Protein AF-A0A8T7HSV2-F1 (afdb_monomer_lite)

Foldseek 3Di:
DLVVVCVVVVHDSVVSVVVLVVCVVVQQKDWDWDPDDVPPDTDIDIDGNFDKDWDWDDDVPDIDIDIDGDDQVNLLLCCLVPPPDPVLSVLSVVLVVLCVVVVVQFQFWKDFPSEIETEGDPVCVVVSCVSCPPGRYHYDYPVVVVVDDDTIGTSGHPVVGPDD

Secondary structure (DSSP, 8-state):
-HHHHHHHTTS-HHHHHHHHHHHHHTTSEEEEE-S--TTS---EEEEESS-EEEEEEEETTEEEEEEEE--HHHHHHHHHHHHS-HHHHHHHHHHHHHHGGGGGG-SEEEEETTEEEEE--GGGHHHHHHHTTTS-EEEE-HHHHHH--SS-EEEE-GGGGT--

Radius of gyration: 20.5 Å; chains: 1; bounding box: 45×42×56 Å

Structure (mmCIF, N/CA/C/O backbone):
data_AF-A0A8T7HSV2-F1
#
_entry.id   AF-A0A8T7HSV2-F1
#
loop_
_atom_site.group_PDB
_atom_site.id
_atom_site.type_symbol
_atom_site.label_atom_id
_atom_site.label_alt_id
_atom_site.label_comp_id
_atom_site.label_asym_id
_atom_site.label_entity_id
_atom_site.label_seq_id
_atom_site.pdbx_PDB_ins_code
_atom_site.Cartn_x
_atom_site.Cartn_y
_atom_site.Cartn_z
_atom_site.occupancy
_atom_site.B_iso_or_equiv
_atom_site.auth_seq_id
_atom_site.auth_comp_id
_atom_site.auth_asym_id
_atom_site.auth_atom_id
_atom_site.pdbx_PDB_model_num
ATOM 1 N N . SER A 1 1 ? 4.055 11.248 -20.568 1.00 85.75 1 SER A N 1
ATOM 2 C CA . SER A 1 1 ? 3.949 10.805 -21.980 1.00 85.75 1 SER A CA 1
ATOM 3 C C . SER A 1 1 ? 5.275 10.186 -22.446 1.00 85.75 1 SER A C 1
ATOM 5 O O . SER A 1 1 ? 6.285 10.426 -21.788 1.00 85.75 1 SER A O 1
ATOM 7 N N . PRO A 1 2 ? 5.335 9.401 -23.546 1.00 88.00 2 PRO A N 1
ATOM 8 C CA . PRO A 1 2 ? 6.592 8.801 -24.026 1.00 88.00 2 PRO A CA 1
ATOM 9 C C . PRO A 1 2 ? 7.698 9.819 -24.330 1.00 88.00 2 PRO A C 1
ATOM 11 O O . PRO A 1 2 ? 8.870 9.543 -24.103 1.00 88.00 2 PRO A O 1
ATOM 14 N N . LEU A 1 3 ? 7.323 11.009 -24.812 1.00 89.75 3 LEU A N 1
ATOM 15 C CA . LEU A 1 3 ? 8.262 12.095 -25.094 1.00 89.75 3 LEU A CA 1
ATOM 16 C C . LEU A 1 3 ? 8.893 12.651 -23.810 1.00 89.75 3 LEU A C 1
ATOM 18 O O . LEU A 1 3 ? 10.105 12.817 -23.748 1.00 89.75 3 LEU A O 1
ATOM 22 N N . GLU A 1 4 ? 8.086 12.896 -22.776 1.00 89.75 4 GLU A N 1
ATOM 23 C CA . GLU A 1 4 ? 8.581 13.360 -21.469 1.00 89.75 4 GLU A CA 1
ATOM 24 C C . GLU A 1 4 ? 9.529 12.337 -20.833 1.00 89.75 4 GLU A C 1
ATOM 26 O O . GLU A 1 4 ? 10.600 12.697 -20.351 1.00 89.75 4 GLU A O 1
ATOM 31 N N . LEU A 1 5 ? 9.167 11.051 -20.884 1.00 90.44 5 LEU A N 1
ATOM 32 C CA . LEU A 1 5 ? 10.012 9.968 -20.380 1.00 90.44 5 LEU A CA 1
ATOM 33 C C . LEU A 1 5 ? 11.335 9.866 -21.153 1.00 90.44 5 LEU A C 1
ATOM 35 O O . LEU A 1 5 ? 12.378 9.652 -20.543 1.00 90.44 5 LEU A O 1
ATOM 39 N N . ALA A 1 6 ? 11.316 10.070 -22.472 1.00 94.00 6 ALA A N 1
ATOM 40 C CA . ALA A 1 6 ? 12.520 10.055 -23.300 1.00 94.00 6 ALA A CA 1
ATOM 41 C C . ALA A 1 6 ? 13.502 11.174 -22.917 1.00 94.00 6 ALA A C 1
ATOM 43 O O . ALA A 1 6 ? 14.703 10.923 -22.810 1.00 94.00 6 ALA A O 1
ATOM 44 N N . ILE A 1 7 ? 12.986 12.377 -22.638 1.00 94.75 7 ILE A N 1
ATOM 45 C CA . ILE A 1 7 ? 13.780 13.516 -22.155 1.00 94.75 7 ILE A CA 1
ATOM 46 C C . ILE A 1 7 ? 14.403 13.194 -20.790 1.00 94.75 7 ILE A C 1
ATOM 48 O O . ILE A 1 7 ? 15.611 13.350 -20.617 1.00 94.75 7 ILE A O 1
ATOM 52 N N . LEU A 1 8 ? 13.603 12.698 -19.839 1.00 94.94 8 LEU A N 1
ATOM 53 C CA . LEU A 1 8 ? 14.066 12.363 -18.486 1.00 94.94 8 LEU A CA 1
ATOM 54 C C . LEU A 1 8 ? 15.126 11.255 -18.483 1.00 94.94 8 LEU A C 1
ATOM 56 O O . LEU A 1 8 ? 16.130 11.357 -17.782 1.00 94.94 8 LEU A O 1
ATOM 60 N N . MET A 1 9 ? 14.920 10.208 -19.281 1.00 94.12 9 MET A N 1
ATOM 61 C CA . MET A 1 9 ? 15.812 9.045 -19.348 1.00 94.12 9 MET A CA 1
ATOM 62 C C . MET A 1 9 ? 16.979 9.228 -20.326 1.00 94.12 9 MET A C 1
ATOM 64 O O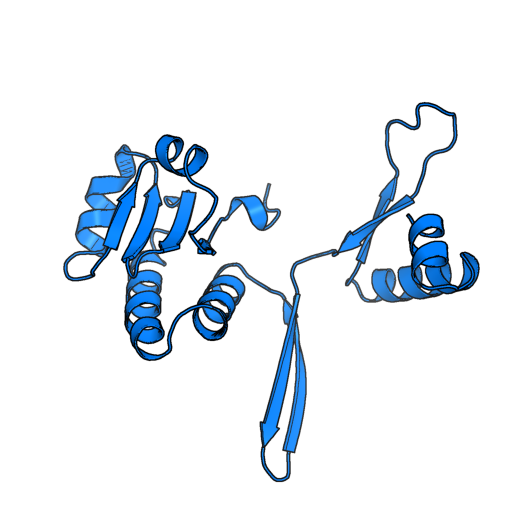 . MET A 1 9 ? 17.769 8.302 -20.500 1.00 94.12 9 MET A O 1
ATOM 68 N N . LYS A 1 10 ? 17.093 10.400 -20.971 1.00 96.00 10 LYS A N 1
ATOM 69 C CA . LYS A 1 10 ? 18.120 10.711 -21.981 1.00 96.00 10 LYS A CA 1
ATOM 70 C C . LYS A 1 10 ? 18.202 9.642 -23.082 1.00 96.00 10 LYS A C 1
ATOM 72 O O . LYS A 1 10 ? 19.278 9.168 -23.434 1.00 96.00 10 LYS A O 1
ATOM 77 N N . THR A 1 11 ? 17.051 9.241 -23.617 1.00 96.81 11 THR A N 1
ATOM 78 C CA . THR A 1 11 ? 16.947 8.225 -24.677 1.00 96.81 11 THR A CA 1
ATOM 79 C C . THR A 1 11 ? 15.947 8.651 -25.756 1.00 96.81 11 THR A C 1
ATOM 81 O O . THR A 1 11 ? 15.381 9.740 -25.695 1.00 96.81 11 THR A O 1
ATOM 84 N N . THR A 1 12 ? 15.735 7.827 -26.786 1.00 95.88 12 THR A N 1
ATOM 85 C CA . THR A 1 12 ? 14.808 8.154 -27.878 1.00 95.88 12 THR A CA 1
ATOM 86 C C . THR A 1 12 ? 13.362 7.821 -27.510 1.00 95.88 12 THR A C 1
ATOM 88 O O . THR A 1 12 ? 13.076 6.850 -26.805 1.00 95.88 12 THR A O 1
ATOM 91 N N . SER A 1 13 ? 12.415 8.597 -28.043 1.00 92.94 13 SER A N 1
ATOM 92 C CA . SER A 1 13 ? 10.981 8.318 -27.888 1.00 92.94 13 SER A CA 1
ATOM 93 C C . SER A 1 13 ? 10.583 6.961 -28.474 1.00 92.94 13 SER A C 1
ATOM 95 O O . SER A 1 13 ? 9.681 6.313 -27.944 1.00 92.94 13 SER A O 1
ATOM 97 N N . ALA A 1 14 ? 11.274 6.503 -29.523 1.00 93.69 14 ALA A N 1
ATOM 98 C CA . ALA A 1 14 ? 11.092 5.177 -30.104 1.00 93.69 14 ALA A CA 1
ATOM 99 C C . ALA A 1 14 ? 11.465 4.065 -29.109 1.00 93.69 14 ALA A C 1
ATOM 101 O O . ALA A 1 14 ? 10.667 3.153 -28.908 1.00 93.69 14 ALA A O 1
ATOM 102 N N . ASN A 1 15 ? 12.615 4.180 -28.430 1.00 95.62 15 ASN A N 1
ATOM 103 C CA . ASN A 1 15 ? 13.043 3.218 -27.411 1.00 95.62 15 ASN A CA 1
ATOM 104 C C . ASN A 1 15 ? 12.057 3.172 -26.231 1.00 95.62 15 ASN A C 1
ATOM 106 O O . ASN A 1 15 ? 11.583 2.101 -25.860 1.00 95.62 15 ASN A O 1
ATOM 110 N N . ILE A 1 16 ? 11.651 4.336 -25.706 1.00 95.88 16 ILE A N 1
ATOM 111 C CA . ILE A 1 16 ? 10.624 4.404 -24.652 1.00 95.88 16 ILE A CA 1
ATOM 112 C C . ILE A 1 16 ? 9.305 3.778 -25.111 1.00 95.88 16 ILE A C 1
ATOM 114 O O . ILE A 1 16 ? 8.694 3.023 -24.363 1.00 95.88 16 ILE A O 1
ATOM 118 N N . SER A 1 17 ? 8.858 4.057 -26.337 1.00 93.56 17 SER A N 1
ATOM 119 C CA . SER A 1 17 ? 7.595 3.512 -26.853 1.00 93.56 17 SER A CA 1
ATOM 120 C C . SER A 1 17 ? 7.641 1.988 -26.986 1.00 93.56 17 SER A C 1
ATOM 122 O O . SER A 1 17 ? 6.661 1.321 -26.665 1.00 93.56 17 SER A O 1
ATOM 124 N N . GLN A 1 18 ? 8.777 1.427 -27.411 1.00 95.19 18 GLN A N 1
ATOM 125 C CA . GLN A 1 18 ? 8.982 -0.022 -27.446 1.00 95.19 18 GLN A CA 1
ATOM 126 C C . GLN A 1 18 ? 8.921 -0.625 -26.038 1.00 95.19 18 GLN A C 1
ATOM 128 O O . GLN A 1 18 ? 8.184 -1.584 -25.821 1.00 95.19 18 GLN A O 1
ATOM 133 N N . GLN A 1 19 ? 9.624 -0.033 -25.068 1.00 96.19 19 GLN A N 1
ATOM 134 C CA . GLN A 1 19 ? 9.614 -0.507 -23.682 1.00 96.19 19 GLN A CA 1
ATOM 135 C C . GLN A 1 19 ? 8.221 -0.421 -23.051 1.00 96.19 19 GLN A C 1
ATOM 137 O O . GLN A 1 19 ? 7.760 -1.387 -22.452 1.00 96.19 19 GLN A O 1
ATOM 142 N N . LEU A 1 20 ? 7.512 0.696 -23.229 1.00 94.06 20 LEU A N 1
ATOM 143 C CA . LEU A 1 20 ? 6.153 0.866 -22.714 1.00 94.06 20 LEU A CA 1
ATOM 144 C C . LEU A 1 20 ? 5.180 -0.143 -23.326 1.00 94.06 20 LEU A C 1
ATOM 146 O O . LEU A 1 20 ? 4.351 -0.685 -22.603 1.00 94.06 20 LEU A O 1
ATOM 150 N N . ARG A 1 21 ? 5.320 -0.460 -24.618 1.00 92.88 21 ARG A N 1
ATOM 151 C CA . ARG A 1 21 ? 4.510 -1.494 -25.270 1.00 92.88 21 ARG A CA 1
ATOM 152 C C . ARG A 1 21 ? 4.792 -2.887 -24.707 1.00 92.88 21 ARG A C 1
ATOM 154 O O . ARG A 1 21 ? 3.860 -3.654 -24.504 1.00 92.88 21 ARG A O 1
ATOM 161 N N . LEU A 1 22 ? 6.054 -3.214 -24.421 1.00 95.00 22 LEU A N 1
ATOM 162 C CA . LEU A 1 22 ? 6.409 -4.474 -23.755 1.00 95.00 22 LEU A CA 1
ATOM 163 C C . LEU A 1 22 ? 5.818 -4.549 -22.339 1.00 95.00 22 LEU A C 1
ATOM 165 O O . LEU A 1 22 ? 5.281 -5.583 -21.952 1.00 95.00 22 LEU A O 1
ATOM 169 N N . LEU A 1 23 ? 5.877 -3.451 -21.582 1.00 92.38 23 LEU A N 1
ATOM 170 C CA . LEU A 1 23 ? 5.292 -3.365 -20.241 1.00 92.38 23 LEU A CA 1
ATOM 171 C C . LEU A 1 23 ? 3.760 -3.445 -20.262 1.00 92.38 23 LEU A C 1
ATOM 173 O O . LEU A 1 23 ? 3.167 -4.019 -19.351 1.00 92.38 23 LEU A O 1
ATOM 177 N N . GLU A 1 24 ? 3.125 -2.900 -21.297 1.00 92.12 24 GLU A N 1
ATOM 178 C CA . GLU A 1 24 ? 1.683 -3.000 -21.517 1.00 92.12 24 GLU A CA 1
ATOM 179 C C . GLU A 1 24 ? 1.260 -4.430 -21.866 1.00 92.12 24 GLU A C 1
ATOM 181 O O . GLU A 1 24 ? 0.341 -4.960 -21.247 1.00 92.12 24 GLU A O 1
ATOM 186 N N . LEU A 1 25 ? 1.989 -5.107 -22.763 1.00 91.19 25 LEU A N 1
ATOM 187 C CA . LEU A 1 25 ? 1.781 -6.534 -23.050 1.00 91.19 25 LEU A CA 1
ATOM 188 C C . LEU A 1 25 ? 1.983 -7.412 -21.805 1.00 91.19 25 LEU A C 1
ATOM 190 O O . LEU A 1 25 ? 1.280 -8.401 -21.626 1.00 91.19 25 LEU A O 1
ATOM 194 N N . GLY A 1 26 ? 2.923 -7.036 -20.933 1.00 87.88 26 GLY A N 1
ATOM 195 C CA . GLY A 1 26 ? 3.141 -7.674 -19.635 1.00 87.88 26 GLY A CA 1
ATOM 196 C C . GLY A 1 26 ? 2.119 -7.291 -18.558 1.00 87.88 26 GLY A C 1
ATOM 197 O O . GLY A 1 26 ? 2.242 -7.752 -17.425 1.00 87.88 26 GLY A O 1
ATOM 198 N N . GLY A 1 27 ? 1.142 -6.433 -18.870 1.00 86.19 27 GLY A N 1
ATOM 199 C CA . GLY A 1 27 ? 0.092 -6.011 -17.947 1.00 86.19 27 GLY A CA 1
ATOM 200 C C . GLY A 1 27 ? 0.580 -5.161 -16.774 1.00 86.19 27 GLY A C 1
ATOM 201 O O . GLY A 1 27 ? -0.114 -5.093 -15.763 1.00 86.19 27 GLY A O 1
ATOM 202 N N . LEU A 1 28 ? 1.756 -4.529 -16.868 1.00 87.00 28 LEU A N 1
ATOM 203 C CA . LEU A 1 28 ? 2.328 -3.648 -15.833 1.00 87.00 28 LEU A CA 1
ATOM 204 C C . LEU A 1 28 ? 1.925 -2.184 -16.012 1.00 87.00 28 LEU A C 1
ATOM 206 O O . LEU A 1 28 ? 1.874 -1.413 -15.053 1.00 87.00 28 LEU A O 1
ATOM 210 N N . VAL A 1 29 ? 1.664 -1.797 -17.255 1.00 91.62 29 VAL A N 1
ATOM 211 C CA . VAL A 1 29 ? 1.318 -0.437 -17.656 1.00 91.62 29 VAL A CA 1
ATOM 212 C C . VAL A 1 29 ? 0.037 -0.499 -18.481 1.00 91.62 29 VAL A C 1
ATOM 214 O O . VAL A 1 29 ? -0.174 -1.452 -19.221 1.00 91.62 29 VAL A O 1
ATOM 217 N N . LYS A 1 30 ? -0.818 0.511 -18.357 1.00 91.69 30 LYS A N 1
ATOM 218 C CA . LYS A 1 30 ? -1.967 0.741 -19.235 1.00 91.69 30 LYS A CA 1
ATOM 219 C C . LYS A 1 30 ? -1.798 2.058 -19.981 1.00 91.69 30 LYS A C 1
ATOM 221 O O . LYS A 1 30 ? -1.199 2.998 -19.446 1.00 91.69 30 LYS A O 1
ATOM 226 N N . SER A 1 31 ? -2.333 2.131 -21.195 1.00 91.38 31 SER A N 1
ATOM 227 C CA . SER A 1 31 ? -2.389 3.363 -21.973 1.00 91.38 31 SER A CA 1
ATOM 228 C C . SER A 1 31 ? -3.819 3.887 -22.105 1.00 91.38 31 SER A C 1
ATOM 230 O O . SER A 1 31 ? -4.766 3.142 -22.339 1.00 91.38 31 SER A O 1
ATOM 232 N N . GLU A 1 32 ? -3.975 5.200 -21.958 1.00 89.56 32 GLU A N 1
ATOM 233 C CA . GLU A 1 32 ? -5.241 5.907 -22.140 1.00 89.56 32 GLU A CA 1
ATOM 234 C C . GLU A 1 32 ? -5.028 7.091 -23.089 1.00 89.56 32 GLU A C 1
ATOM 236 O O . GLU A 1 32 ? -4.013 7.796 -23.037 1.00 89.56 32 GLU A O 1
ATOM 241 N N . LYS A 1 33 ? -5.981 7.309 -24.001 1.00 85.88 33 LYS A N 1
ATOM 242 C CA . LYS A 1 33 ? -5.967 8.478 -24.887 1.00 85.88 33 LYS A CA 1
ATOM 243 C C . LYS A 1 33 ? -6.592 9.656 -24.152 1.00 85.88 33 LYS A C 1
ATOM 245 O O . LYS A 1 33 ? -7.726 9.571 -23.696 1.00 85.88 33 LYS A O 1
ATOM 250 N N . THR A 1 34 ? -5.881 10.775 -24.075 1.00 82.12 34 THR A N 1
ATOM 251 C CA . THR A 1 34 ? -6.409 11.997 -23.455 1.00 82.12 34 THR A CA 1
ATOM 252 C C . THR A 1 34 ? -7.583 12.552 -24.270 1.00 82.12 34 THR A C 1
ATOM 254 O O . THR A 1 34 ? -7.399 12.849 -25.453 1.00 82.12 34 THR A O 1
ATOM 257 N N . ALA A 1 35 ? -8.751 12.728 -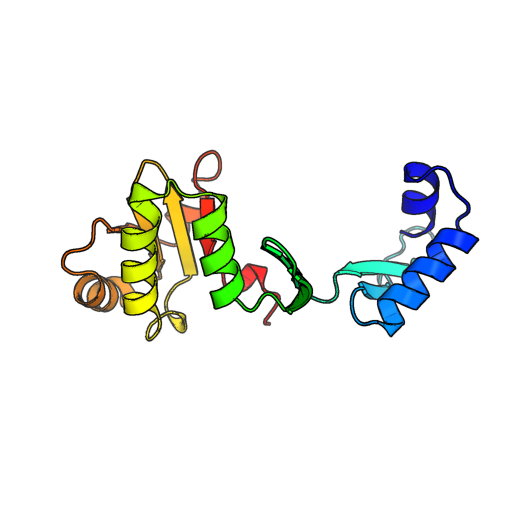23.640 1.00 67.88 35 ALA A N 1
ATOM 258 C CA . ALA A 1 35 ? -9.978 13.193 -24.300 1.00 67.88 35 ALA A CA 1
ATOM 259 C C . ALA A 1 35 ? -9.914 14.662 -24.766 1.00 67.88 35 ALA A C 1
ATOM 261 O O . ALA A 1 35 ? -10.429 14.983 -25.831 1.00 67.88 35 ALA A O 1
ATOM 262 N N . ASN A 1 36 ? -9.214 15.533 -24.029 1.00 63.69 36 ASN A N 1
ATOM 263 C CA . ASN A 1 36 ? -9.071 16.953 -24.359 1.00 63.69 36 ASN A CA 1
ATOM 264 C C . ASN A 1 36 ? -7.607 17.309 -24.618 1.00 63.69 36 ASN A C 1
ATOM 266 O O . ASN A 1 36 ? -6.822 17.553 -23.705 1.00 63.69 36 ASN A O 1
ATOM 270 N N . SER A 1 37 ? -7.240 17.342 -25.896 1.00 55.97 37 SER A N 1
ATOM 271 C CA . SER A 1 37 ? -6.025 17.999 -26.364 1.00 55.97 37 SER A CA 1
ATOM 272 C C . SER A 1 37 ? -6.420 19.397 -26.817 1.00 55.97 37 SER A C 1
ATOM 274 O O . SER A 1 37 ? -6.865 19.563 -27.949 1.00 55.97 37 SER A O 1
ATOM 276 N N . GLU A 1 38 ? -6.249 20.412 -25.967 1.00 58.06 38 GLU A N 1
ATOM 277 C CA . GLU A 1 38 ? -6.510 21.825 -26.311 1.00 58.06 38 GLU A CA 1
ATOM 278 C C . GLU A 1 38 ? -5.717 22.324 -27.542 1.00 58.06 38 GLU A C 1
ATOM 280 O O . GLU A 1 38 ? -5.887 23.456 -27.979 1.00 58.06 38 GLU A O 1
ATOM 285 N N . LYS A 1 39 ? -4.845 21.494 -28.139 1.00 60.34 39 LYS A N 1
ATOM 286 C CA . LYS A 1 39 ? -4.048 21.808 -29.333 1.00 60.34 39 LYS A CA 1
ATOM 287 C C . LYS A 1 39 ? -3.925 20.629 -30.316 1.00 60.34 39 LYS A C 1
ATOM 289 O O . LYS A 1 39 ? -2.853 20.377 -30.863 1.00 60.34 39 LYS A O 1
ATOM 294 N N . GLY A 1 40 ? -5.017 19.894 -30.546 1.00 59.19 40 GLY A N 1
ATOM 295 C CA . GLY A 1 40 ? -5.246 19.196 -31.822 1.00 59.19 40 GLY A CA 1
ATOM 296 C C . GLY A 1 40 ? -4.512 17.874 -32.083 1.00 59.19 40 GLY A C 1
ATOM 297 O O . GLY A 1 40 ? -4.586 17.371 -33.202 1.00 59.19 40 GLY A O 1
ATOM 298 N N . LYS A 1 41 ? -3.843 17.256 -31.101 1.00 63.16 41 LYS A N 1
ATOM 299 C CA . LYS A 1 41 ? -3.414 15.846 -31.232 1.00 63.16 41 LYS A CA 1
ATOM 300 C C . LYS A 1 41 ? -3.677 15.058 -29.949 1.00 63.16 41 LYS A C 1
ATOM 302 O O . LYS A 1 41 ? -3.125 15.439 -28.911 1.00 63.16 41 LYS A O 1
ATOM 307 N N . PRO A 1 42 ? -4.486 13.981 -29.988 1.00 67.06 42 PRO A N 1
ATOM 308 C CA . PRO A 1 42 ? -4.658 13.099 -28.840 1.00 67.06 42 PRO A CA 1
ATOM 309 C C . PRO A 1 42 ? -3.298 12.528 -28.427 1.00 67.06 42 PRO A C 1
ATOM 311 O O . PRO A 1 42 ? -2.518 12.085 -29.274 1.00 67.06 42 PRO A O 1
ATOM 314 N N . ARG A 1 43 ? -2.992 12.569 -27.127 1.00 79.62 43 ARG A N 1
ATOM 315 C CA . ARG A 1 43 ? -1.754 12.019 -26.568 1.00 79.62 43 ARG A CA 1
ATOM 316 C C . ARG A 1 43 ? -2.064 10.709 -25.855 1.00 79.62 43 ARG A C 1
ATOM 318 O O . ARG A 1 43 ? -3.112 10.569 -25.232 1.00 79.62 43 ARG A O 1
ATOM 325 N N . LEU A 1 44 ? -1.136 9.760 -25.951 1.00 84.75 44 LEU A N 1
ATOM 326 C CA . LEU A 1 44 ? -1.162 8.545 -25.142 1.00 84.75 44 LEU A CA 1
ATOM 327 C C . LEU A 1 44 ? -0.524 8.843 -23.788 1.00 84.75 44 LEU A C 1
ATOM 329 O O . LEU A 1 44 ? 0.650 9.233 -23.707 1.00 84.75 44 LEU A O 1
ATOM 333 N N . LEU A 1 45 ? -1.312 8.667 -22.736 1.00 88.31 45 LEU A N 1
ATOM 334 C CA . LEU A 1 45 ? -0.864 8.714 -21.358 1.00 88.31 45 LEU A CA 1
ATOM 335 C C . LEU A 1 45 ? -0.694 7.279 -20.870 1.00 88.31 45 LEU A C 1
ATOM 337 O O . LEU A 1 45 ? -1.597 6.462 -21.004 1.00 88.31 45 LEU A O 1
ATOM 341 N N . TYR A 1 46 ? 0.486 6.978 -20.341 1.00 90.38 46 TYR A N 1
ATOM 342 C CA . TYR A 1 46 ? 0.797 5.675 -19.770 1.00 90.38 46 TYR A CA 1
ATOM 343 C C . TYR A 1 46 ? 0.779 5.798 -18.251 1.00 90.38 46 TYR A C 1
ATOM 345 O O . TYR A 1 46 ? 1.310 6.766 -17.705 1.00 90.38 46 TYR A O 1
ATOM 353 N N . SER A 1 47 ? 0.178 4.824 -17.580 1.00 89.88 47 SER A N 1
ATOM 354 C CA . SER A 1 47 ? 0.114 4.732 -16.119 1.00 89.88 47 SER A CA 1
ATOM 355 C C . SER A 1 47 ? 0.297 3.281 -15.685 1.00 89.88 47 SER A C 1
ATOM 357 O O . SER A 1 47 ? 0.148 2.373 -16.500 1.00 89.88 47 SER A O 1
ATOM 359 N N . LEU A 1 48 ? 0.652 3.037 -14.422 1.00 88.38 48 LEU A N 1
ATOM 360 C CA . LEU A 1 48 ? 0.688 1.668 -13.904 1.00 88.38 48 LEU A CA 1
ATOM 361 C C . LEU A 1 48 ? -0.716 1.058 -13.991 1.00 88.38 48 LEU A C 1
ATOM 363 O O . LEU A 1 48 ? -1.700 1.710 -13.644 1.00 88.38 48 LEU A O 1
ATOM 367 N N . SER A 1 49 ? -0.805 -0.182 -14.465 1.00 84.62 49 SER A N 1
ATOM 368 C CA . SER A 1 49 ? -2.081 -0.898 -14.597 1.00 84.62 49 SER A CA 1
ATOM 369 C C . SER A 1 49 ? -2.721 -1.169 -13.234 1.00 84.62 49 SER A C 1
ATOM 371 O O . SER A 1 49 ? -3.932 -1.056 -13.080 1.00 84.62 49 SER A O 1
ATOM 373 N N . GLN A 1 50 ? -1.889 -1.509 -12.249 1.00 83.56 50 GLN A N 1
ATOM 374 C CA . GLN A 1 50 ? -2.262 -1.810 -10.875 1.00 83.56 50 GLN A CA 1
ATOM 375 C C . GLN A 1 50 ? -1.060 -1.634 -9.942 1.00 83.56 50 GLN A C 1
ATOM 377 O O . GLN A 1 50 ? 0.101 -1.717 -10.360 1.00 83.56 50 GLN A O 1
ATOM 382 N N . GLY A 1 51 ? -1.332 -1.451 -8.649 1.00 82.75 51 GLY A N 1
ATOM 383 C CA . GLY A 1 51 ? -0.296 -1.527 -7.626 1.00 82.75 51 GLY A CA 1
ATOM 384 C C . GLY A 1 51 ? 0.364 -2.906 -7.646 1.00 82.75 51 GLY A C 1
ATOM 385 O O . GLY A 1 51 ? -0.308 -3.937 -7.608 1.00 82.75 51 GLY A O 1
ATOM 386 N N . SER A 1 52 ? 1.689 -2.945 -7.692 1.00 86.06 52 SER A N 1
ATOM 387 C CA . SER A 1 52 ? 2.453 -4.189 -7.640 1.00 86.06 52 SER A CA 1
ATOM 388 C C . SER A 1 52 ? 3.749 -3.991 -6.862 1.00 86.06 52 SER A C 1
ATOM 390 O O . SER A 1 52 ? 4.270 -2.883 -6.763 1.00 86.06 52 SER A O 1
ATOM 392 N N . ALA A 1 53 ? 4.234 -5.066 -6.247 1.00 87.69 53 ALA A N 1
ATOM 393 C CA . ALA A 1 53 ? 5.454 -5.061 -5.454 1.00 87.69 53 ALA A CA 1
ATOM 394 C C . ALA A 1 53 ? 6.310 -6.279 -5.788 1.00 87.69 53 ALA A C 1
ATOM 396 O O . ALA A 1 53 ? 5.798 -7.374 -6.033 1.00 87.69 53 ALA A O 1
ATOM 397 N N . PHE A 1 54 ? 7.627 -6.100 -5.766 1.00 89.44 54 PHE A N 1
ATOM 398 C CA . PHE A 1 54 ? 8.553 -7.219 -5.833 1.00 89.44 54 PHE A CA 1
ATOM 399 C C . PHE A 1 54 ? 8.785 -7.773 -4.433 1.00 89.44 54 PHE A C 1
ATOM 401 O O . PHE A 1 54 ? 9.198 -7.050 -3.532 1.00 89.44 54 PHE A O 1
ATOM 408 N N . ARG A 1 55 ? 8.571 -9.076 -4.270 1.00 89.12 55 ARG A N 1
ATOM 409 C CA . ARG A 1 55 ? 9.064 -9.830 -3.123 1.00 89.12 55 ARG A CA 1
ATOM 410 C C . ARG A 1 55 ? 10.384 -10.467 -3.521 1.00 89.12 55 ARG A C 1
ATOM 412 O O . ARG A 1 55 ? 10.405 -11.331 -4.399 1.00 89.12 55 ARG A O 1
ATOM 419 N N . ILE A 1 56 ? 11.458 -10.019 -2.884 1.00 91.88 56 ILE A N 1
ATOM 420 C CA . ILE A 1 56 ? 12.791 -10.597 -3.029 1.00 91.88 56 ILE A CA 1
ATOM 421 C C . ILE A 1 56 ? 13.120 -11.277 -1.707 1.00 91.88 56 ILE A C 1
ATOM 423 O O . ILE A 1 56 ? 13.173 -10.619 -0.672 1.00 91.88 56 ILE A O 1
ATOM 427 N N . MET A 1 57 ? 13.294 -12.592 -1.742 1.00 90.62 57 MET A N 1
ATOM 428 C CA . MET A 1 57 ? 13.799 -13.368 -0.619 1.00 90.62 57 MET A CA 1
ATOM 429 C C . MET A 1 57 ? 15.245 -13.726 -0.927 1.00 90.62 57 MET A C 1
ATOM 431 O O . MET A 1 57 ? 15.515 -14.319 -1.969 1.00 90.62 57 MET A O 1
ATOM 435 N N . ALA A 1 58 ? 16.157 -13.350 -0.039 1.00 94.88 58 ALA A N 1
ATOM 436 C CA . ALA A 1 58 ? 17.569 -13.682 -0.144 1.00 94.88 58 ALA A CA 1
ATOM 437 C C . ALA A 1 58 ? 18.006 -14.383 1.144 1.00 94.88 58 ALA A C 1
ATOM 439 O O . ALA A 1 58 ? 17.896 -13.817 2.229 1.00 94.88 58 ALA A O 1
ATOM 440 N N . SER A 1 59 ? 18.486 -15.616 1.014 1.00 94.31 59 SER A N 1
ATOM 441 C CA . SER A 1 59 ? 19.054 -16.417 2.097 1.00 94.31 59 SER A CA 1
ATOM 442 C C . SER A 1 59 ? 20.322 -17.122 1.603 1.00 94.31 59 SER A C 1
ATOM 444 O O . SER A 1 59 ? 20.522 -17.248 0.392 1.00 94.31 59 SER A O 1
ATOM 446 N N . PRO A 1 60 ? 21.200 -17.614 2.492 1.00 96.38 60 PRO A N 1
ATOM 447 C CA . PRO A 1 60 ? 22.345 -18.411 2.061 1.00 96.38 60 PRO A CA 1
ATOM 448 C C . PRO A 1 60 ? 21.903 -19.568 1.149 1.00 96.38 60 PRO A C 1
ATOM 450 O O . PRO A 1 60 ? 21.043 -20.363 1.522 1.00 96.38 60 PRO A O 1
ATOM 453 N N . GLY A 1 61 ? 22.444 -19.622 -0.071 1.00 92.25 61 GLY A N 1
ATOM 454 C CA . GLY A 1 61 ? 22.146 -20.668 -1.057 1.00 92.25 61 GLY A CA 1
ATOM 455 C C . GLY A 1 61 ? 20.817 -20.541 -1.817 1.00 92.25 61 GLY A C 1
ATOM 456 O O . GLY A 1 61 ? 20.528 -21.405 -2.640 1.00 92.25 61 GLY A O 1
ATOM 457 N N . SER A 1 62 ? 20.011 -19.495 -1.593 1.00 92.19 62 SER A N 1
ATOM 458 C CA . SER A 1 62 ? 18.757 -19.296 -2.331 1.00 92.19 62 SER A CA 1
ATOM 459 C C . SER A 1 62 ? 18.400 -17.820 -2.488 1.00 92.19 62 SER A C 1
ATOM 461 O O . SER A 1 62 ? 18.444 -17.039 -1.537 1.00 92.19 62 SER A O 1
ATOM 463 N N . ALA A 1 63 ? 18.006 -17.438 -3.700 1.00 94.00 63 ALA A N 1
ATOM 464 C CA . ALA A 1 63 ? 17.425 -16.136 -3.978 1.00 94.00 63 ALA A CA 1
ATOM 465 C C . ALA A 1 63 ? 16.187 -16.316 -4.858 1.00 94.00 63 ALA A C 1
ATOM 467 O O . ALA A 1 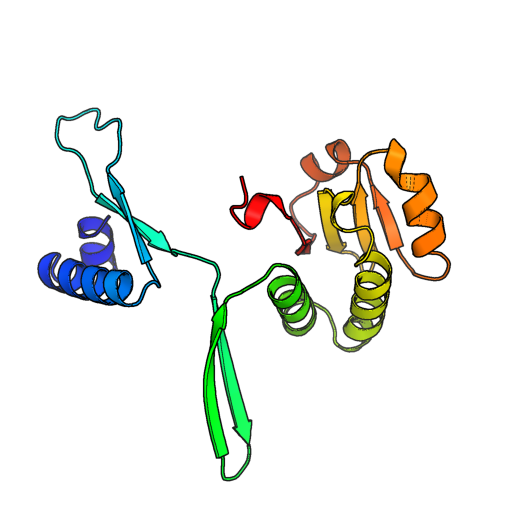63 ? 16.262 -16.882 -5.947 1.00 94.00 63 ALA A O 1
ATOM 468 N N . GLU A 1 64 ? 15.044 -15.818 -4.395 1.00 94.19 64 GLU A N 1
ATOM 469 C CA . GLU A 1 64 ? 13.785 -15.865 -5.132 1.00 94.19 64 GLU A CA 1
ATOM 470 C C . GLU A 1 64 ? 13.252 -14.445 -5.340 1.00 94.19 64 GLU A C 1
ATOM 472 O O . GLU A 1 64 ? 13.161 -13.657 -4.397 1.00 94.19 64 GLU A O 1
ATOM 477 N N . LYS A 1 65 ? 12.850 -14.123 -6.574 1.00 93.56 65 LYS A N 1
ATOM 478 C CA . LYS A 1 65 ? 12.165 -12.872 -6.914 1.00 93.56 65 LYS A CA 1
ATOM 479 C C . LYS A 1 65 ? 10.805 -13.182 -7.522 1.00 93.56 65 LYS A C 1
ATOM 481 O O . LYS A 1 65 ? 10.718 -13.827 -8.563 1.00 93.56 65 LYS A O 1
ATOM 486 N N . LYS A 1 66 ? 9.746 -12.664 -6.904 1.00 91.44 66 LYS A N 1
ATOM 487 C CA . LYS A 1 66 ? 8.372 -12.758 -7.410 1.00 91.44 66 LYS A CA 1
ATOM 488 C C . LYS A 1 66 ? 7.733 -11.381 -7.465 1.00 91.44 66 LYS A C 1
ATOM 490 O O . LYS A 1 66 ? 7.855 -10.597 -6.528 1.00 91.44 66 LYS A O 1
ATOM 495 N N . LEU A 1 67 ? 7.041 -11.095 -8.562 1.00 87.69 67 LEU A N 1
ATOM 496 C CA . LEU A 1 67 ? 6.162 -9.937 -8.652 1.00 87.69 67 LEU A CA 1
ATOM 497 C C . LEU A 1 67 ? 4.798 -10.315 -8.070 1.00 87.69 67 LEU A C 1
ATOM 499 O O . LEU A 1 67 ? 4.237 -11.349 -8.426 1.00 87.69 67 LEU A O 1
ATOM 503 N N . LEU A 1 68 ? 4.275 -9.488 -7.170 1.00 88.69 68 LEU A N 1
ATOM 504 C CA . LEU A 1 68 ? 2.990 -9.702 -6.520 1.00 88.69 68 LEU A CA 1
ATOM 505 C C . LEU A 1 68 ? 2.063 -8.513 -6.796 1.00 88.69 68 LEU A C 1
ATOM 507 O O . LEU A 1 68 ? 2.487 -7.367 -6.623 1.00 88.69 68 LEU A O 1
ATOM 511 N N . PRO A 1 69 ? 0.789 -8.750 -7.153 1.00 87.31 69 PRO A N 1
ATOM 512 C CA . PRO A 1 69 ? -0.201 -7.683 -7.165 1.00 87.31 69 PRO A CA 1
ATOM 513 C C . PRO A 1 69 ? -0.461 -7.204 -5.729 1.00 87.31 69 PRO A C 1
ATOM 515 O O . PRO A 1 69 ? -0.598 -8.017 -4.798 1.00 87.31 69 PRO A O 1
ATOM 518 N N . LEU A 1 70 ? -0.532 -5.883 -5.553 1.00 88.00 70 LEU A N 1
ATOM 519 C CA . LEU A 1 70 ? -0.829 -5.219 -4.286 1.00 88.00 70 LEU A CA 1
ATOM 520 C C . LEU A 1 70 ? -2.339 -5.144 -4.069 1.00 88.00 70 LEU A C 1
ATOM 522 O O . LEU A 1 70 ? -2.967 -4.105 -4.241 1.00 88.00 70 LEU A O 1
ATOM 526 N N . THR A 1 71 ? -2.922 -6.253 -3.624 1.00 87.12 71 THR A N 1
ATOM 527 C CA . THR A 1 71 ? -4.261 -6.225 -3.015 1.00 87.12 71 THR A CA 1
ATOM 528 C C . THR A 1 71 ? -4.261 -5.289 -1.796 1.00 87.12 71 THR A C 1
ATOM 530 O O . THR A 1 71 ? -3.214 -5.201 -1.141 1.00 87.12 71 THR A O 1
ATOM 533 N N . PRO A 1 72 ? -5.399 -4.699 -1.390 1.00 84.19 72 PRO A N 1
ATOM 534 C CA . PRO A 1 72 ? -5.457 -3.793 -0.241 1.00 84.19 72 PRO A CA 1
ATOM 535 C C . PRO A 1 72 ? -4.821 -4.360 1.041 1.00 84.19 72 PRO A C 1
ATOM 537 O O . PRO A 1 72 ? -4.046 -3.671 1.698 1.00 84.19 72 PRO A O 1
ATOM 540 N N . SER A 1 73 ? -5.049 -5.641 1.352 1.00 86.69 73 SER A N 1
ATOM 541 C CA . SER A 1 73 ? -4.458 -6.303 2.526 1.00 86.69 73 SER A CA 1
ATOM 542 C C . SER A 1 73 ? -2.937 -6.472 2.421 1.00 86.69 73 SER A C 1
ATOM 544 O O . SER A 1 73 ? -2.221 -6.261 3.394 1.00 86.69 73 SER A O 1
ATOM 546 N N . ARG A 1 74 ? -2.418 -6.817 1.233 1.00 88.69 74 ARG A N 1
ATOM 547 C CA . ARG A 1 74 ? -0.965 -6.906 0.987 1.00 88.69 74 ARG A CA 1
ATOM 548 C C . ARG A 1 74 ? -0.294 -5.539 1.048 1.00 88.69 74 ARG A C 1
ATOM 550 O O . ARG A 1 74 ? 0.793 -5.439 1.604 1.00 88.69 74 ARG A O 1
ATOM 557 N N . LYS A 1 75 ? -0.940 -4.502 0.498 1.00 89.25 75 LYS A N 1
ATOM 558 C CA . LYS A 1 75 ? -0.475 -3.113 0.607 1.00 89.25 75 LYS A CA 1
ATOM 559 C C . LYS A 1 75 ? -0.389 -2.716 2.079 1.00 89.25 75 LYS A C 1
ATOM 561 O O . LYS A 1 75 ? 0.674 -2.283 2.500 1.00 89.25 75 LYS A O 1
ATOM 566 N N . PHE A 1 76 ? -1.444 -2.957 2.859 1.00 91.06 76 PHE A N 1
ATOM 567 C CA . PHE A 1 76 ? -1.450 -2.689 4.299 1.00 91.06 76 PHE A CA 1
ATOM 568 C C . PHE A 1 76 ? -0.289 -3.386 5.017 1.00 91.06 76 PHE A C 1
ATOM 570 O O . PHE A 1 76 ? 0.502 -2.727 5.683 1.00 91.06 76 PHE A O 1
ATOM 577 N N . LEU A 1 77 ? -0.136 -4.702 4.824 1.00 92.25 77 LEU A N 1
ATOM 578 C CA . LEU A 1 77 ? 0.933 -5.482 5.452 1.00 92.25 77 LEU A CA 1
ATOM 579 C C . LEU A 1 77 ? 2.322 -4.921 5.120 1.00 92.25 77 LEU A C 1
ATOM 581 O O . LEU A 1 77 ? 3.140 -4.731 6.014 1.00 92.25 77 LEU A O 1
ATOM 585 N N . LEU A 1 78 ? 2.584 -4.623 3.845 1.00 91.25 78 LEU A N 1
ATOM 586 C CA . LEU A 1 78 ? 3.864 -4.057 3.421 1.00 91.25 78 LEU A CA 1
ATOM 587 C C . LEU A 1 78 ? 4.097 -2.663 4.003 1.00 91.25 78 LEU A C 1
ATOM 589 O O . LEU A 1 78 ? 5.204 -2.379 4.442 1.00 91.25 78 LEU A O 1
ATOM 593 N N . MET A 1 79 ? 3.073 -1.812 4.047 1.00 91.69 79 MET A N 1
ATOM 594 C CA . MET A 1 79 ? 3.176 -0.486 4.659 1.00 91.69 79 MET A CA 1
ATOM 595 C C . MET A 1 79 ? 3.519 -0.587 6.146 1.00 91.69 79 MET A C 1
ATOM 597 O O . MET A 1 79 ? 4.386 0.145 6.614 1.00 91.69 79 MET A O 1
ATOM 601 N N . VAL A 1 80 ? 2.904 -1.529 6.869 1.00 93.56 80 VAL A N 1
ATOM 602 C CA . VAL A 1 80 ? 3.225 -1.770 8.280 1.00 93.56 80 VAL A CA 1
ATOM 603 C C . VAL A 1 80 ? 4.671 -2.232 8.441 1.00 93.56 80 VAL A C 1
ATOM 605 O O . VAL A 1 80 ? 5.417 -1.618 9.194 1.00 93.56 80 VAL A O 1
ATOM 608 N N . ILE A 1 81 ? 5.097 -3.252 7.692 1.00 92.19 81 ILE A N 1
ATOM 609 C CA . ILE A 1 81 ? 6.459 -3.798 7.803 1.00 92.19 81 ILE A CA 1
ATOM 610 C C . ILE A 1 81 ? 7.524 -2.754 7.424 1.00 92.19 81 ILE A C 1
ATOM 612 O O . ILE A 1 81 ? 8.602 -2.730 8.010 1.00 92.19 81 ILE A O 1
ATOM 616 N N . MET A 1 82 ? 7.249 -1.904 6.431 1.00 89.56 82 MET A N 1
ATOM 617 C CA . MET A 1 82 ? 8.239 -0.968 5.889 1.00 89.56 82 MET A CA 1
ATOM 618 C C . MET A 1 82 ? 8.283 0.384 6.606 1.00 89.56 82 MET A C 1
ATOM 620 O O . MET A 1 82 ? 9.316 1.044 6.549 1.00 89.56 82 MET A O 1
ATOM 624 N N . GLN A 1 83 ? 7.178 0.840 7.205 1.00 90.94 83 GLN A N 1
ATOM 625 C CA . GLN A 1 83 ? 7.064 2.221 7.703 1.00 90.94 83 GLN A CA 1
ATOM 626 C C . GLN A 1 83 ? 6.780 2.331 9.201 1.00 90.94 83 GLN A C 1
ATOM 628 O O . GLN A 1 83 ? 6.870 3.428 9.749 1.00 90.94 83 GLN A O 1
ATOM 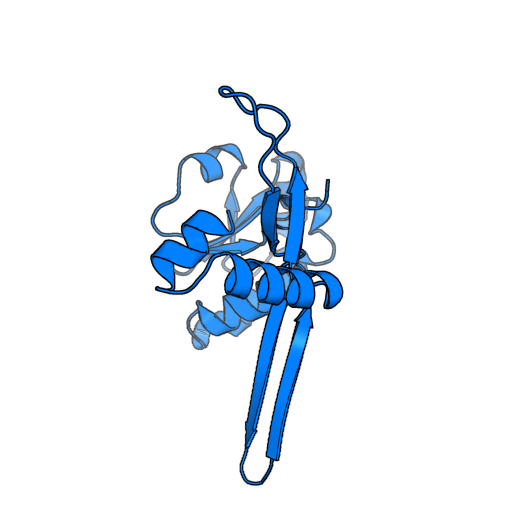633 N N . ILE A 1 84 ? 6.427 1.230 9.864 1.00 91.88 84 ILE A N 1
ATOM 634 C CA . ILE A 1 84 ?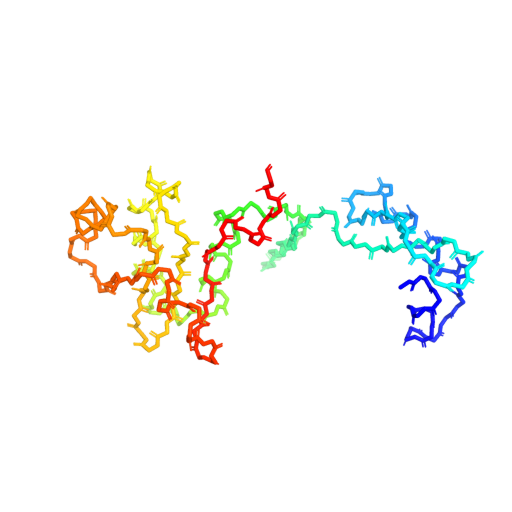 6.131 1.209 11.298 1.00 91.88 84 ILE A CA 1
ATOM 635 C C . ILE A 1 84 ? 7.286 0.544 12.040 1.00 91.88 84 ILE A C 1
ATOM 637 O O . ILE A 1 84 ? 7.839 -0.451 11.571 1.00 91.88 84 ILE A O 1
ATOM 641 N N . ASP A 1 85 ? 7.627 1.086 13.211 1.00 91.75 85 ASP A N 1
ATOM 642 C CA . ASP A 1 85 ? 8.623 0.499 14.110 1.00 91.75 85 ASP A CA 1
ATOM 643 C C . ASP A 1 85 ? 8.255 -0.951 14.449 1.00 91.75 85 ASP A C 1
ATOM 645 O O . ASP A 1 85 ? 7.102 -1.246 14.775 1.00 91.75 85 ASP A O 1
ATOM 649 N N . GLU A 1 86 ? 9.237 -1.848 14.393 1.00 91.31 86 GLU A N 1
ATOM 650 C CA . GLU A 1 86 ? 9.081 -3.287 14.623 1.00 91.31 86 GLU A CA 1
ATOM 651 C C . GLU A 1 86 ? 8.312 -3.607 15.914 1.00 91.31 86 GLU A C 1
ATOM 653 O O . GLU A 1 86 ? 7.417 -4.453 15.913 1.00 91.31 86 GLU A O 1
ATOM 658 N N . LYS A 1 87 ? 8.555 -2.854 16.997 1.00 92.12 87 LYS A N 1
ATOM 659 C CA . LYS A 1 87 ? 7.877 -3.042 18.293 1.00 92.12 87 LYS A CA 1
ATOM 660 C C . LYS A 1 87 ? 6.378 -2.746 18.239 1.00 92.12 87 LYS A C 1
ATOM 662 O O . LYS A 1 87 ? 5.636 -3.146 19.134 1.00 92.12 87 LYS A O 1
ATOM 667 N N . LYS A 1 88 ? 5.939 -1.999 17.226 1.00 91.19 88 LYS A N 1
ATOM 668 C CA . LYS A 1 88 ? 4.555 -1.562 17.011 1.00 91.19 88 LYS A CA 1
ATOM 669 C C . LYS A 1 88 ? 3.863 -2.291 15.871 1.00 91.19 88 LYS A C 1
ATOM 671 O O . LYS A 1 88 ? 2.634 -2.269 15.811 1.00 91.19 88 LYS A O 1
ATOM 676 N N . GLN A 1 89 ? 4.610 -2.987 15.017 1.00 93.25 89 GLN A N 1
ATOM 677 C CA . GLN A 1 89 ? 4.045 -3.734 13.895 1.00 93.25 89 GLN A CA 1
ATOM 678 C C . GLN A 1 89 ? 3.016 -4.765 14.359 1.00 93.25 89 GLN A C 1
ATOM 680 O O . GLN A 1 89 ? 1.916 -4.797 13.814 1.00 93.25 89 GLN A O 1
ATOM 685 N N . GLN A 1 90 ? 3.330 -5.558 15.389 1.00 92.31 90 GLN A N 1
ATOM 686 C CA . GLN A 1 90 ? 2.409 -6.581 15.891 1.00 92.31 90 GLN A CA 1
ATOM 687 C C . GLN A 1 90 ? 1.079 -5.972 16.363 1.00 92.31 90 GLN A C 1
ATOM 689 O O . GLN A 1 90 ? 0.019 -6.421 15.936 1.00 92.31 90 GLN A O 1
ATOM 694 N N . GLU A 1 91 ? 1.132 -4.910 17.171 1.00 90.94 91 GLU A N 1
ATOM 695 C CA . GLU A 1 91 ? -0.054 -4.206 17.681 1.00 90.94 91 GLU A CA 1
ATOM 696 C C . GLU A 1 91 ? -0.945 -3.691 16.534 1.00 90.94 91 GLU A C 1
ATOM 698 O O . GLU A 1 91 ? -2.166 -3.869 16.541 1.00 90.94 91 GLU A O 1
ATOM 703 N N . VAL A 1 92 ? -0.332 -3.095 15.507 1.00 92.38 92 VAL A N 1
ATOM 704 C CA . VAL A 1 92 ? -1.043 -2.570 14.334 1.00 92.38 92 VAL A CA 1
ATOM 705 C C . VAL A 1 92 ? -1.649 -3.691 13.484 1.00 92.38 92 VAL A C 1
ATOM 707 O O . VAL A 1 92 ? -2.784 -3.565 13.015 1.00 92.38 92 VAL A O 1
ATOM 710 N N . LEU A 1 93 ? -0.922 -4.795 13.288 1.00 93.06 93 LEU A N 1
ATOM 711 C CA . LEU A 1 93 ? -1.408 -5.948 12.529 1.00 93.06 93 LEU A CA 1
ATOM 712 C C . LEU A 1 93 ? -2.581 -6.630 13.235 1.00 93.06 93 LEU A C 1
ATOM 714 O O . LEU A 1 93 ? -3.585 -6.922 12.589 1.00 93.06 93 LEU A O 1
ATOM 718 N N . GLU A 1 94 ? -2.499 -6.834 14.550 1.00 91.88 94 GLU A N 1
ATOM 719 C CA . GLU A 1 94 ? -3.591 -7.406 15.342 1.00 91.88 94 GLU A CA 1
ATOM 720 C C . GLU A 1 94 ? -4.865 -6.561 15.239 1.00 91.88 94 GLU A C 1
ATOM 722 O O . GLU A 1 94 ? -5.948 -7.099 14.990 1.00 91.88 94 GLU A O 1
ATOM 727 N N . ALA A 1 95 ? -4.743 -5.235 15.361 1.00 91.75 95 ALA A N 1
ATOM 728 C CA . ALA A 1 95 ? -5.871 -4.328 15.180 1.00 91.75 95 ALA A CA 1
ATOM 729 C C . ALA A 1 95 ? -6.469 -4.442 13.767 1.00 91.75 95 ALA A C 1
ATOM 731 O O . ALA A 1 95 ? -7.688 -4.526 13.616 1.00 91.75 95 ALA A O 1
ATOM 732 N N . PHE A 1 96 ? -5.636 -4.514 12.725 1.00 91.38 96 PHE A N 1
ATOM 733 C CA . PHE A 1 96 ? -6.111 -4.690 11.352 1.00 91.38 96 PHE A CA 1
ATOM 734 C C . PHE A 1 96 ? -6.857 -6.009 11.137 1.00 91.38 96 PHE A C 1
ATOM 736 O O . PHE A 1 96 ? -7.919 -6.009 10.517 1.00 91.38 96 PHE A O 1
ATOM 743 N N . PHE A 1 97 ? -6.353 -7.124 11.670 1.00 91.19 97 PHE A N 1
ATOM 744 C CA . PHE A 1 97 ? -7.036 -8.414 11.555 1.00 91.19 97 PHE A CA 1
ATOM 745 C C . PHE A 1 97 ? -8.400 -8.405 12.249 1.00 91.19 97 PHE A C 1
ATOM 747 O O . PHE A 1 97 ? -9.365 -8.932 11.698 1.00 91.19 97 PHE A O 1
ATOM 754 N N . ARG A 1 98 ? -8.524 -7.733 13.402 1.00 91.94 98 ARG A N 1
ATOM 755 C CA . ARG A 1 98 ? -9.828 -7.525 14.059 1.00 91.94 98 ARG A CA 1
ATOM 756 C C . ARG A 1 98 ? -10.778 -6.688 13.205 1.00 91.94 98 ARG A C 1
ATOM 758 O O . ARG A 1 98 ? -11.972 -6.963 13.171 1.00 91.94 98 ARG A O 1
ATOM 765 N N . LEU A 1 99 ? -10.254 -5.685 12.502 1.00 91.56 99 LEU A N 1
ATOM 766 C CA . LEU A 1 99 ? -11.029 -4.809 11.619 1.00 91.56 99 LEU A CA 1
ATOM 767 C C . LEU A 1 99 ? -11.392 -5.451 10.278 1.00 91.56 99 LEU A C 1
ATOM 769 O O . LEU A 1 99 ? -12.302 -4.954 9.614 1.00 91.56 99 LEU A O 1
ATOM 773 N N . GLN A 1 100 ? -10.725 -6.540 9.882 1.00 89.62 100 GLN A N 1
ATOM 774 C CA . GLN A 1 100 ? -10.903 -7.187 8.581 1.00 89.62 100 GLN A CA 1
ATOM 775 C C . GLN A 1 100 ? -12.382 -7.424 8.201 1.00 89.62 100 GLN A C 1
ATOM 777 O O . GLN A 1 100 ? -12.754 -7.075 7.077 1.00 89.62 100 GLN A O 1
ATOM 782 N N . PRO A 1 101 ? -13.263 -7.926 9.095 1.00 91.00 101 PRO A N 1
ATOM 783 C CA . PRO A 1 101 ? -14.673 -8.158 8.767 1.00 91.00 101 PRO A CA 1
ATOM 784 C C . PRO A 1 101 ? -15.468 -6.873 8.495 1.00 91.00 101 PRO A C 1
ATOM 786 O O . PRO A 1 101 ? -16.526 -6.920 7.876 1.00 91.00 101 PRO A O 1
ATOM 789 N N . SER A 1 102 ? -14.978 -5.723 8.964 1.00 91.94 102 SER A N 1
ATOM 790 C CA . SER A 1 102 ? -15.653 -4.422 8.879 1.00 91.94 102 SER A CA 1
ATOM 791 C C . SER A 1 102 ? -14.948 -3.430 7.949 1.00 91.94 102 SER A C 1
ATOM 793 O O . SER A 1 102 ? -15.297 -2.251 7.951 1.00 91.94 102 SER A O 1
ATOM 795 N N . LEU A 1 103 ? -13.995 -3.877 7.117 1.00 89.00 103 LEU A N 1
ATOM 796 C CA . LEU A 1 103 ? -13.247 -2.996 6.204 1.00 89.00 103 LEU A CA 1
ATOM 797 C C . LEU A 1 103 ? -14.151 -2.188 5.265 1.00 89.00 103 LEU A C 1
ATOM 799 O O . LEU A 1 103 ? -13.852 -1.032 4.992 1.00 89.00 103 LEU A O 1
ATOM 803 N N . GLY A 1 104 ? -15.290 -2.745 4.835 1.00 88.00 104 GLY A N 1
ATOM 804 C CA . GLY A 1 104 ? -16.257 -2.034 3.985 1.00 88.00 104 GLY A CA 1
ATOM 805 C C . GLY A 1 104 ? -16.911 -0.810 4.645 1.00 88.00 104 GLY A C 1
ATOM 806 O O . GLY A 1 104 ? -17.514 0.008 3.961 1.00 88.00 104 GLY A O 1
ATOM 807 N N . GLN A 1 105 ? -16.791 -0.665 5.967 1.00 90.44 105 GLN A N 1
ATOM 808 C CA . GLN A 1 105 ? -17.305 0.477 6.728 1.00 90.44 105 GLN A CA 1
ATOM 809 C C . GLN A 1 105 ? -16.220 1.523 7.030 1.00 90.44 105 GLN A C 1
ATOM 811 O O . GLN A 1 105 ? -16.523 2.572 7.601 1.00 90.44 105 GLN A O 1
ATOM 816 N N . ILE A 1 106 ? -14.963 1.235 6.683 1.00 91.38 106 ILE A N 1
ATOM 817 C CA . ILE A 1 106 ? -13.794 2.035 7.040 1.00 91.38 106 ILE A CA 1
ATOM 818 C C . ILE A 1 106 ? -13.366 2.856 5.828 1.00 91.38 106 ILE A C 1
ATOM 820 O O . ILE A 1 106 ? -13.091 2.332 4.753 1.00 91.38 106 ILE A O 1
ATOM 824 N N . THR A 1 107 ? -13.286 4.168 6.017 1.00 91.06 107 THR A N 1
ATOM 825 C CA . THR A 1 107 ? -12.821 5.105 4.995 1.00 91.06 107 THR A CA 1
ATOM 826 C C . THR A 1 107 ? -11.305 5.083 4.874 1.00 91.06 107 THR A C 1
ATOM 828 O O . THR A 1 107 ? -10.781 5.122 3.768 1.00 91.06 107 THR A O 1
ATOM 831 N N . ALA A 1 108 ? -10.588 5.033 5.995 1.00 90.69 108 ALA A N 1
ATOM 832 C CA . ALA A 1 108 ? -9.135 4.941 5.995 1.00 90.69 108 ALA A CA 1
ATOM 833 C C . ALA A 1 108 ? -8.612 4.375 7.317 1.00 90.69 108 ALA A C 1
ATOM 835 O O . ALA A 1 108 ? -9.281 4.448 8.348 1.00 90.69 108 ALA A O 1
ATOM 836 N N . ILE A 1 109 ? -7.391 3.851 7.291 1.00 92.00 109 ILE A N 1
ATOM 837 C CA . ILE A 1 109 ? -6.611 3.550 8.492 1.00 92.00 109 ILE A CA 1
ATOM 838 C C . ILE A 1 109 ? -5.293 4.299 8.366 1.00 92.00 109 ILE A C 1
ATOM 840 O O . ILE A 1 109 ? -4.575 4.124 7.377 1.00 92.00 109 ILE A O 1
ATOM 844 N N . THR A 1 110 ? -4.981 5.126 9.357 1.00 91.81 110 THR A N 1
ATOM 845 C CA . THR A 1 110 ? -3.733 5.883 9.430 1.00 91.81 110 THR A CA 1
ATOM 846 C C . THR A 1 110 ? -2.948 5.517 10.675 1.00 91.81 110 THR A C 1
ATOM 848 O O . THR A 1 110 ? -3.498 5.026 11.660 1.00 91.81 110 THR A O 1
ATOM 851 N N . TYR A 1 111 ? -1.646 5.761 10.636 1.00 90.69 111 TYR A N 1
ATOM 852 C CA . TYR A 1 111 ? -0.779 5.650 11.795 1.00 90.69 111 TYR A CA 1
ATOM 853 C C . TYR A 1 111 ? 0.054 6.917 11.940 1.00 90.69 111 TYR A C 1
ATOM 855 O O . TYR A 1 111 ? 0.705 7.363 10.995 1.00 90.69 111 TYR A O 1
ATOM 863 N N . GLY A 1 112 ? 0.038 7.493 13.136 1.00 88.00 112 GLY A N 1
ATOM 864 C CA . GLY A 1 112 ? 0.850 8.652 13.480 1.00 88.00 112 GLY A CA 1
ATOM 865 C C . GLY A 1 112 ? 0.837 8.902 14.980 1.00 88.00 112 GLY A C 1
ATOM 866 O O . GLY A 1 112 ? -0.095 8.492 15.671 1.00 88.00 112 GLY A O 1
ATOM 867 N N . ALA A 1 113 ? 1.894 9.544 15.488 1.00 84.12 113 ALA A N 1
ATOM 868 C CA . ALA A 1 113 ? 2.090 9.771 16.926 1.00 84.12 113 ALA A CA 1
ATOM 869 C C . ALA A 1 113 ? 1.867 8.494 17.774 1.00 84.12 113 ALA A C 1
ATOM 871 O O . ALA A 1 113 ? 1.178 8.515 18.796 1.00 84.12 113 ALA A O 1
ATOM 872 N N . ASP A 1 114 ? 2.388 7.360 17.293 1.00 84.69 114 ASP A N 1
ATOM 873 C CA . ASP A 1 114 ? 2.259 6.033 17.913 1.00 84.69 114 ASP A CA 1
ATOM 874 C C . ASP A 1 114 ? 0.834 5.615 18.280 1.00 84.69 114 ASP A C 1
ATOM 876 O O . ASP A 1 114 ? 0.574 5.025 19.340 1.00 84.69 114 ASP A O 1
ATOM 880 N N . THR A 1 115 ? -0.104 5.974 17.407 1.00 88.56 115 THR A N 1
ATOM 881 C CA . THR A 1 115 ? -1.516 5.644 17.544 1.00 88.56 115 THR A CA 1
ATOM 882 C C . THR A 1 115 ? -2.088 5.273 16.182 1.00 88.56 115 THR A C 1
ATOM 884 O O . THR A 1 115 ? -1.933 6.003 15.200 1.00 88.56 115 THR A O 1
ATOM 887 N N . LEU A 1 116 ? -2.785 4.138 16.130 1.00 91.00 116 LEU A N 1
ATOM 888 C CA . LEU A 1 116 ? -3.551 3.736 14.957 1.00 91.00 116 LEU A CA 1
ATOM 889 C C . LEU A 1 116 ? -4.885 4.487 14.960 1.00 91.00 116 LEU A C 1
ATOM 891 O O . LEU A 1 116 ? -5.649 4.397 15.922 1.00 91.00 116 LEU A O 1
ATOM 895 N N . THR A 1 117 ? -5.181 5.217 13.892 1.00 92.00 117 THR A N 1
ATOM 896 C CA . THR A 1 117 ? -6.448 5.929 13.733 1.00 92.00 117 THR A CA 1
ATOM 897 C C . THR A 1 117 ? -7.285 5.261 12.653 1.00 92.00 117 THR A C 1
ATOM 899 O O . THR A 1 117 ? -6.842 5.090 11.520 1.00 92.00 117 THR A O 1
ATOM 902 N N . VAL A 1 118 ? -8.514 4.888 12.998 1.00 92.06 118 VAL A N 1
ATOM 903 C CA . VAL A 1 118 ? -9.497 4.347 12.059 1.00 92.06 118 VAL A CA 1
ATOM 904 C C . VAL A 1 118 ? -10.500 5.442 11.736 1.00 92.06 118 VAL A C 1
ATOM 906 O O . VAL A 1 118 ? -11.180 5.978 12.613 1.00 92.06 118 VAL A O 1
ATOM 909 N N . VAL A 1 119 ? -10.573 5.782 10.457 1.00 91.19 119 VAL A N 1
ATOM 910 C CA . VAL A 1 119 ? -11.471 6.800 9.925 1.00 91.19 119 VAL A CA 1
ATOM 911 C C . VAL A 1 119 ? -12.706 6.103 9.382 1.00 91.19 119 VAL A C 1
ATOM 913 O O . VAL A 1 119 ? -12.605 5.289 8.464 1.00 91.19 119 VAL A O 1
ATOM 916 N N . ALA A 1 120 ? -13.872 6.416 9.934 1.00 92.38 120 ALA A N 1
ATOM 917 C CA . ALA A 1 120 ? -15.135 5.811 9.524 1.00 92.38 120 ALA A CA 1
ATOM 918 C C . ALA A 1 120 ? -16.310 6.781 9.733 1.00 92.38 120 ALA A C 1
ATOM 920 O O . ALA A 1 120 ? -16.207 7.686 10.568 1.00 92.38 120 ALA A O 1
ATOM 921 N N . PRO A 1 121 ? -17.437 6.608 9.014 1.00 90.94 121 PRO A N 1
ATOM 922 C CA . PRO A 1 121 ? -18.664 7.356 9.275 1.00 90.94 121 PRO A CA 1
ATOM 923 C C . PRO A 1 121 ? -19.154 7.153 10.712 1.00 90.94 121 PRO A C 1
ATOM 925 O O . PRO A 1 121 ? -19.031 6.055 11.252 1.00 90.94 121 PRO A O 1
ATOM 928 N N . GLU A 1 122 ? -19.780 8.175 11.297 1.00 90.69 122 GLU A N 1
ATOM 929 C CA . GLU A 1 122 ? -20.236 8.166 12.697 1.00 90.69 122 GLU A CA 1
ATOM 930 C C . GLU A 1 122 ? -21.125 6.957 13.034 1.00 90.69 122 GLU A C 1
ATOM 932 O O . GLU A 1 122 ? -20.925 6.296 14.050 1.00 90.69 122 GLU A O 1
ATOM 937 N N . LYS A 1 123 ? -22.023 6.577 12.114 1.00 91.62 123 LYS A N 1
ATOM 938 C CA . LYS A 1 123 ? -22.895 5.395 12.244 1.00 91.62 123 LYS A CA 1
ATOM 939 C C . LYS A 1 123 ? -22.153 4.070 12.475 1.00 91.62 123 LYS A C 1
ATOM 941 O O . LYS A 1 123 ? -22.730 3.141 13.026 1.00 91.62 123 LYS A O 1
ATOM 946 N N . SER A 1 124 ? -20.894 3.974 12.050 1.00 91.00 124 SER A N 1
ATOM 947 C CA . SER A 1 124 ? -20.056 2.781 12.202 1.00 91.00 124 SER A CA 1
ATOM 948 C C . SER A 1 124 ? -19.163 2.845 13.445 1.00 91.00 124 SER A C 1
ATOM 950 O O . SER A 1 124 ? -18.445 1.895 13.737 1.00 91.00 124 SER A O 1
ATOM 952 N N . HIS A 1 125 ? -19.150 3.952 14.195 1.00 90.56 125 HIS A N 1
ATOM 953 C CA . HIS A 1 125 ? -18.222 4.107 15.319 1.00 90.56 125 HIS A CA 1
ATOM 954 C C . HIS A 1 125 ? -18.519 3.130 16.450 1.00 90.56 125 HIS A C 1
ATOM 956 O O . HIS A 1 125 ? -17.587 2.569 17.013 1.00 90.56 125 HIS A O 1
ATOM 962 N N . GLU A 1 126 ? -19.787 2.897 16.791 1.00 88.88 126 GLU A N 1
ATOM 963 C CA . GLU A 1 126 ? -20.130 2.031 17.925 1.00 88.88 126 GLU A CA 1
ATOM 964 C C . GLU A 1 126 ? -19.732 0.566 17.681 1.00 88.88 126 GLU A C 1
ATOM 966 O O . GLU A 1 126 ? -19.155 -0.077 18.561 1.00 88.88 126 GLU A O 1
ATOM 971 N N . SER A 1 127 ? -19.973 0.049 16.471 1.00 90.81 127 SER A N 1
ATOM 972 C CA . SER A 1 127 ? -19.550 -1.300 16.080 1.00 90.81 127 SER A CA 1
ATOM 973 C C . SER A 1 127 ? -18.025 -1.424 16.077 1.00 90.81 127 SER A C 1
ATOM 975 O O . SER A 1 127 ? -17.480 -2.371 16.645 1.00 90.81 127 SER A O 1
ATOM 977 N N . LEU A 1 128 ? -17.322 -0.434 15.521 1.00 90.25 128 LEU A N 1
ATOM 978 C CA . LEU A 1 128 ? -15.861 -0.422 15.470 1.00 90.25 128 LEU A CA 1
ATOM 979 C C . LEU A 1 128 ? -15.225 -0.278 16.860 1.00 90.25 128 LEU A C 1
ATOM 981 O O . LEU A 1 128 ? -14.224 -0.937 17.127 1.00 90.25 128 LEU A O 1
ATOM 985 N N . LYS A 1 129 ? -15.818 0.498 17.783 1.00 90.06 129 LYS A N 1
ATOM 986 C CA . LYS A 1 129 ? -15.358 0.573 19.186 1.00 90.06 129 LYS A CA 1
ATOM 987 C C . LYS A 1 129 ? -15.403 -0.790 19.870 1.00 90.06 129 LYS A C 1
ATOM 989 O O . LYS A 1 129 ? -14.477 -1.117 20.605 1.00 90.06 129 LYS A O 1
ATOM 994 N N . LYS A 1 130 ? -16.455 -1.581 19.627 1.00 90.12 130 LYS A N 1
ATOM 995 C CA . LYS A 1 130 ? -16.585 -2.938 20.186 1.00 90.12 130 LYS A CA 1
ATOM 996 C C . LYS A 1 130 ? -15.503 -3.870 19.636 1.00 90.12 130 LYS A C 1
ATOM 998 O O . LYS A 1 130 ? -14.892 -4.604 20.399 1.00 90.12 130 LYS A O 1
ATOM 1003 N N . ILE A 1 131 ? -15.220 -3.797 18.336 1.00 89.56 131 ILE A N 1
ATOM 1004 C CA . ILE A 1 131 ? -14.174 -4.604 17.681 1.00 89.56 131 ILE A CA 1
ATOM 1005 C C . ILE A 1 131 ? -12.770 -4.239 18.193 1.00 89.56 131 ILE A C 1
ATOM 1007 O O . ILE A 1 131 ? -11.916 -5.106 18.382 1.00 89.56 131 ILE A O 1
ATOM 1011 N N . LEU A 1 132 ? -12.538 -2.950 18.437 1.00 88.69 132 LEU A N 1
ATOM 1012 C CA . LEU A 1 132 ? -11.256 -2.392 18.869 1.00 88.69 132 LEU A CA 1
ATOM 1013 C C . LEU A 1 132 ? -11.096 -2.313 20.395 1.00 88.69 132 LEU A C 1
ATOM 1015 O O . LEU A 1 132 ? -10.185 -1.652 20.899 1.00 88.69 132 LEU A O 1
ATOM 1019 N N . SER A 1 133 ? -11.964 -2.970 21.169 1.00 82.75 133 SER A N 1
ATOM 1020 C CA . SER A 1 133 ? -11.832 -2.966 22.624 1.00 82.75 133 SER A CA 1
ATOM 1021 C C . SER A 1 133 ? -10.488 -3.584 23.036 1.00 82.75 133 SER A C 1
ATOM 1023 O O . SER A 1 133 ? -10.182 -4.725 22.677 1.00 82.75 133 SER A O 1
ATOM 1025 N N . GLY A 1 134 ? -9.683 -2.825 23.784 1.00 77.75 134 GLY A N 1
ATOM 1026 C CA . GLY A 1 134 ? -8.368 -3.259 24.264 1.00 77.75 134 GLY A CA 1
ATOM 1027 C C . GLY A 1 134 ? -7.189 -2.965 23.329 1.00 77.75 134 GLY A C 1
ATOM 1028 O O . GLY A 1 134 ? -6.073 -3.348 23.663 1.00 77.75 134 GLY A O 1
ATOM 1029 N N . THR A 1 135 ? -7.390 -2.283 22.196 1.00 80.31 135 THR A N 1
ATOM 1030 C CA . THR A 1 135 ? -6.290 -1.791 21.345 1.00 80.31 135 THR A CA 1
ATOM 1031 C C . THR A 1 135 ? -6.081 -0.287 21.520 1.00 80.31 135 THR A C 1
ATOM 1033 O O . THR A 1 135 ? -7.041 0.454 21.744 1.00 80.31 135 THR A O 1
ATOM 1036 N N . LYS A 1 136 ? -4.839 0.202 21.382 1.00 79.81 136 LYS A N 1
ATOM 1037 C CA . LYS A 1 136 ? -4.529 1.641 21.428 1.00 79.81 136 LYS A CA 1
ATOM 1038 C C . LYS A 1 136 ? -4.898 2.312 20.099 1.00 79.81 136 LYS A C 1
ATOM 1040 O O . LYS A 1 136 ? -4.054 2.678 19.283 1.00 79.81 136 LYS A O 1
ATOM 1045 N N . THR A 1 137 ? -6.199 2.446 19.875 1.00 85.50 137 THR A N 1
ATOM 1046 C CA . THR A 1 137 ? -6.773 2.932 18.619 1.00 85.50 137 THR A CA 1
ATOM 1047 C C . THR A 1 137 ? -7.638 4.158 18.832 1.00 85.50 137 THR A C 1
ATOM 1049 O O . THR A 1 137 ? -8.429 4.217 19.774 1.00 85.50 137 THR A O 1
ATOM 1052 N N . ARG A 1 138 ? -7.547 5.111 17.910 1.00 88.06 138 ARG A N 1
ATOM 1053 C CA . ARG A 1 138 ? -8.414 6.285 17.849 1.00 88.06 138 ARG A CA 1
ATOM 1054 C C . ARG A 1 138 ? -9.440 6.116 16.732 1.00 88.06 138 ARG A C 1
ATOM 1056 O O . ARG A 1 138 ? -9.099 5.663 15.646 1.00 88.06 138 ARG A O 1
ATOM 1063 N N . LEU A 1 139 ? -10.681 6.528 16.975 1.00 88.00 139 LEU A N 1
ATOM 1064 C CA . LEU A 1 139 ? -11.671 6.710 15.912 1.00 88.00 139 LEU A CA 1
ATOM 1065 C C . LEU A 1 139 ? -11.731 8.180 15.507 1.00 88.00 139 LEU A C 1
ATOM 1067 O O . LEU A 1 139 ? -11.629 9.063 16.360 1.00 88.00 139 LEU A O 1
ATOM 1071 N N . SER A 1 140 ? -11.879 8.433 14.211 1.00 87.62 140 SER A N 1
ATOM 1072 C CA . SER A 1 140 ? -11.989 9.782 13.655 1.00 87.62 140 SER A CA 1
ATOM 1073 C C . SER A 1 140 ? -13.026 9.826 12.535 1.00 87.62 140 SER A C 1
ATOM 1075 O O . SER A 1 140 ? -13.314 8.816 11.884 1.00 87.62 140 SER A O 1
ATOM 1077 N N . LEU A 1 141 ? -13.618 11.001 12.334 1.00 84.81 141 LEU A N 1
ATOM 1078 C CA . LEU A 1 141 ? -14.575 11.239 11.259 1.00 84.81 141 LEU A CA 1
ATOM 1079 C C . LEU A 1 141 ? -13.854 11.558 9.935 1.00 84.81 141 LEU A C 1
ATOM 1081 O O . LEU A 1 141 ? -12.767 12.143 9.944 1.00 84.81 141 LEU A O 1
ATOM 1085 N N . PRO A 1 142 ? -14.460 11.262 8.768 1.00 82.25 142 PRO A N 1
ATOM 1086 C CA . PRO A 1 142 ? -13.844 11.540 7.467 1.00 82.25 142 PRO A CA 1
ATOM 1087 C C . PRO A 1 142 ? -13.505 13.020 7.231 1.00 82.25 142 PRO A C 1
ATOM 1089 O O . PRO A 1 142 ? -12.544 13.334 6.527 1.00 82.25 142 PRO A O 1
ATOM 1092 N N . GLU A 1 143 ? -14.271 13.943 7.817 1.00 79.25 143 GLU A N 1
ATOM 1093 C CA . GLU A 1 143 ? -14.024 15.386 7.696 1.00 79.25 143 GLU A CA 1
ATOM 1094 C C . GLU A 1 143 ? -12.752 15.834 8.427 1.00 79.25 143 GLU A C 1
ATOM 1096 O O . GLU A 1 143 ? -12.019 16.691 7.931 1.00 79.25 143 GLU A O 1
ATOM 1101 N N . GLU A 1 144 ? -12.455 15.223 9.575 1.00 74.81 144 GLU A N 1
ATOM 1102 C CA . GLU A 1 144 ? -11.235 15.483 10.345 1.00 74.81 144 GLU A CA 1
ATOM 1103 C C . GLU A 1 144 ? -10.000 14.973 9.597 1.00 74.81 144 GLU A C 1
ATOM 1105 O O . GLU A 1 144 ? -8.971 15.651 9.548 1.00 74.81 144 GLU A O 1
ATOM 1110 N N . PHE A 1 145 ? -10.134 13.820 8.935 1.00 74.31 145 PHE A N 1
ATOM 1111 C CA . PHE A 1 145 ? -9.090 13.239 8.094 1.00 74.31 145 PHE A CA 1
ATOM 1112 C C . PHE A 1 145 ? -8.717 14.141 6.905 1.00 74.31 145 PHE A C 1
ATOM 1114 O O . PHE A 1 145 ? -7.546 14.246 6.547 1.00 74.31 145 PHE A O 1
ATOM 1121 N N . ARG A 1 146 ? -9.672 14.872 6.309 1.00 69.75 146 ARG A N 1
ATOM 1122 C CA . ARG A 1 146 ? -9.370 15.806 5.204 1.00 69.75 146 ARG A CA 1
ATOM 1123 C C . ARG A 1 146 ? -8.503 16.998 5.631 1.00 69.75 146 ARG A C 1
ATOM 1125 O O . ARG A 1 146 ? -7.820 17.562 4.779 1.00 69.75 146 ARG A O 1
ATOM 1132 N N . LYS A 1 147 ? -8.513 17.374 6.916 1.00 64.19 147 LYS A N 1
ATOM 1133 C CA . LYS A 1 147 ? -7.806 18.554 7.449 1.00 64.19 147 LYS A CA 1
ATOM 1134 C C . LYS A 1 147 ? -6.387 18.258 7.966 1.00 64.19 147 LYS A C 1
ATOM 1136 O O . LYS A 1 147 ? -5.616 19.195 8.154 1.00 64.19 147 LYS A O 1
ATOM 1141 N N . LYS A 1 148 ? -6.008 16.990 8.167 1.00 58.38 148 LYS A N 1
ATOM 1142 C CA . LYS A 1 148 ? -4.685 16.567 8.670 1.00 58.38 148 LYS A CA 1
ATOM 1143 C C . LYS A 1 148 ? -3.926 15.768 7.614 1.00 58.38 148 LYS A C 1
ATOM 1145 O O . LYS A 1 148 ? -4.397 14.712 7.212 1.00 58.38 148 LYS A O 1
ATOM 1150 N N . ARG A 1 149 ? -2.754 16.238 7.161 1.00 57.72 149 ARG A N 1
ATOM 1151 C CA . ARG A 1 149 ? -2.004 15.536 6.094 1.00 57.72 149 ARG A CA 1
ATOM 1152 C C . ARG A 1 149 ? -0.476 15.498 6.182 1.00 57.72 149 ARG A C 1
ATOM 1154 O O . ARG A 1 149 ? 0.120 14.823 5.356 1.00 57.72 149 ARG A O 1
ATOM 1161 N N . ALA A 1 150 ? 0.184 16.161 7.131 1.00 58.19 150 ALA A N 1
ATOM 1162 C CA . ALA A 1 150 ? 1.648 16.271 7.049 1.00 58.19 150 ALA A CA 1
ATOM 1163 C C . ALA A 1 150 ? 2.438 15.135 7.733 1.00 58.19 150 ALA A C 1
ATOM 1165 O O . ALA A 1 150 ? 3.571 14.890 7.339 1.00 58.19 150 ALA A O 1
ATOM 1166 N N . SER A 1 151 ? 1.881 14.451 8.740 1.00 68.94 151 SER A N 1
ATOM 1167 C CA . SER A 1 151 ? 2.672 13.572 9.626 1.00 68.94 151 SER A CA 1
ATOM 1168 C C . SER A 1 151 ? 2.109 12.164 9.840 1.00 68.94 151 SER A C 1
ATOM 1170 O O . SER A 1 151 ? 2.638 11.429 10.669 1.00 68.94 151 SER A O 1
ATOM 1172 N N . GLU A 1 152 ? 1.020 11.794 9.165 1.00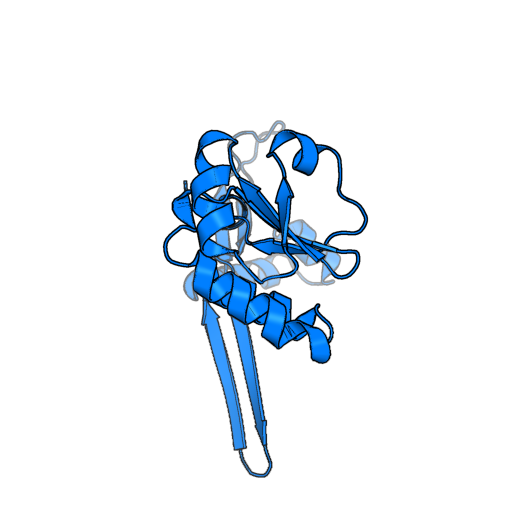 82.56 152 GLU A N 1
ATOM 1173 C CA . GLU A 1 152 ? 0.389 10.479 9.330 1.00 82.56 152 GLU A CA 1
ATOM 1174 C C . GLU A 1 152 ? 0.615 9.610 8.092 1.00 82.56 152 GLU A C 1
ATOM 1176 O O . GLU A 1 152 ? 0.453 10.059 6.957 1.00 82.56 152 GLU A O 1
ATOM 1181 N N . ILE A 1 153 ? 0.960 8.346 8.326 1.00 84.50 153 ILE A N 1
ATOM 1182 C CA . ILE A 1 153 ? 1.093 7.328 7.290 1.00 84.50 153 ILE A CA 1
ATOM 1183 C C . ILE A 1 153 ? -0.295 6.760 7.004 1.00 84.50 153 ILE A C 1
ATOM 1185 O O . ILE A 1 153 ? -0.968 6.269 7.910 1.00 84.50 153 ILE A O 1
ATOM 1189 N N . ILE A 1 154 ? -0.722 6.781 5.743 1.00 87.31 154 ILE A N 1
ATOM 1190 C CA . ILE A 1 154 ? -1.964 6.129 5.312 1.00 87.31 154 ILE A CA 1
ATOM 1191 C C . ILE A 1 154 ? -1.663 4.650 5.064 1.00 87.31 154 ILE A C 1
ATOM 1193 O O . ILE A 1 154 ? -1.016 4.293 4.084 1.00 87.31 154 ILE A O 1
ATOM 1197 N N . LEU A 1 155 ? -2.139 3.781 5.952 1.00 86.56 155 LEU A N 1
ATOM 1198 C CA . LEU A 1 155 ? -1.933 2.335 5.854 1.00 86.56 155 LEU A CA 1
ATOM 1199 C C . LEU A 1 155 ? -3.010 1.659 4.995 1.00 86.56 155 LEU A C 1
ATOM 1201 O O . LEU A 1 155 ? -2.734 0.685 4.295 1.00 86.56 155 LEU A O 1
ATOM 1205 N N . TYR A 1 156 ? -4.239 2.179 5.032 1.00 87.44 156 TYR A N 1
ATOM 1206 C CA . TYR A 1 156 ? -5.367 1.682 4.247 1.00 87.44 156 TYR A CA 1
ATOM 1207 C C . TYR A 1 156 ? -6.231 2.840 3.754 1.00 87.44 156 TYR A C 1
ATOM 1209 O O . TYR A 1 156 ? -6.620 3.703 4.536 1.00 87.44 156 TYR A O 1
ATOM 1217 N N . ASN A 1 157 ? -6.564 2.822 2.466 1.00 85.25 157 ASN A N 1
ATOM 1218 C CA . ASN A 1 157 ? -7.551 3.697 1.847 1.00 85.25 157 ASN A CA 1
ATOM 1219 C C . ASN A 1 157 ? -8.136 2.951 0.632 1.00 85.25 157 ASN A C 1
ATOM 1221 O O . ASN A 1 157 ? -7.389 2.675 -0.312 1.00 85.25 157 ASN A O 1
ATOM 1225 N N . PRO A 1 158 ? -9.426 2.572 0.640 1.00 75.69 158 PRO A N 1
ATOM 1226 C CA . PRO A 1 158 ? -10.028 1.823 -0.456 1.00 75.69 158 PRO A CA 1
ATOM 1227 C C . PRO A 1 158 ? -10.101 2.652 -1.748 1.00 75.69 158 PRO A C 1
ATOM 1229 O O . PRO A 1 158 ? -9.942 2.083 -2.824 1.00 75.69 158 PRO A O 1
ATOM 1232 N N . LEU A 1 159 ? -10.222 3.984 -1.653 1.00 69.25 159 LEU A N 1
ATOM 1233 C CA . LEU A 1 159 ? -10.337 4.886 -2.808 1.00 69.25 159 LEU A CA 1
ATOM 1234 C C . LEU A 1 159 ? -9.020 5.052 -3.584 1.00 69.25 159 LEU A C 1
ATOM 1236 O O . LEU A 1 159 ? -9.033 5.377 -4.764 1.00 69.25 159 LEU A O 1
ATOM 1240 N N . GLU A 1 160 ? -7.871 4.802 -2.951 1.00 64.38 160 GLU A N 1
ATOM 1241 C CA . GLU A 1 160 ? -6.571 4.799 -3.641 1.00 64.38 160 GLU A CA 1
ATOM 1242 C C . GLU A 1 160 ? -6.350 3.558 -4.512 1.00 64.38 160 GLU A C 1
ATOM 1244 O O . GLU A 1 160 ? -5.436 3.543 -5.334 1.00 64.38 160 GLU A O 1
ATOM 1249 N N . ASN A 1 161 ? -7.144 2.501 -4.324 1.00 50.88 161 ASN A N 1
ATOM 1250 C CA . ASN A 1 161 ? -6.919 1.217 -4.984 1.00 50.88 161 ASN A CA 1
ATOM 1251 C C . ASN A 1 161 ? -7.723 1.048 -6.283 1.00 50.88 161 ASN A C 1
ATOM 1253 O O . ASN A 1 161 ? -7.763 -0.058 -6.813 1.00 50.88 161 ASN A O 1
ATOM 1257 N N . GLY A 1 162 ? -8.324 2.122 -6.812 1.00 41.47 162 GLY A N 1
ATOM 1258 C CA . GLY A 1 162 ? -8.926 2.126 -8.150 1.00 41.47 162 GLY A CA 1
ATOM 1259 C C . GLY A 1 162 ? -10.096 1.157 -8.327 1.00 41.47 162 GLY A C 1
ATOM 1260 O O . GLY A 1 162 ? -10.297 0.659 -9.430 1.00 41.47 162 GLY A O 1
ATOM 1261 N N . VAL A 1 163 ? -10.839 0.871 -7.257 1.00 34.62 163 VAL A N 1
ATOM 1262 C CA . VAL A 1 163 ? -12.137 0.198 -7.360 1.00 34.62 163 VAL A CA 1
ATOM 1263 C C . VAL A 1 163 ? -13.200 1.291 -7.333 1.00 34.62 163 VAL A C 1
ATOM 1265 O O . VAL A 1 163 ? -13.569 1.768 -6.259 1.00 34.62 163 VAL A O 1
ATOM 1268 N N . GLU A 1 164 ? -13.593 1.744 -8.524 1.00 28.59 164 GLU A N 1
ATOM 1269 C CA . GLU A 1 164 ? -14.961 2.228 -8.754 1.00 28.59 164 GLU A CA 1
ATOM 1270 C C . GLU A 1 164 ? -15.928 1.038 -8.746 1.00 28.59 164 GLU A C 1
ATOM 1272 O O . GLU A 1 164 ? -15.536 -0.042 -9.252 1.00 28.59 164 GLU A O 1
#

Sequence (164 aa):
SPLELAILMKTTSANISQQLRLLELGGLVKSEKTANSEKGKPRLLYSLSQGSAFRIMASPGSAEKKLLPLTPSRKFLLMVIMQIDEKKQQEVLEAFFRLQPSLGQITAITYGADTLTVVAPEKSHESLKKILSGTKTRLSLPEEFRKKRASEIILYNPLENGVE

pLDDT: mean 85.7, std 11.72, range [28.59, 96.81]